Protein AF-A0A314ZIH0-F1 (afdb_monomer_lite)

Radius of gyration: 19.44 Å; chains: 1; bounding box: 49×49×34 Å

InterPro domains:
  IPR002110 Ankyrin repeat [PF00023] (35-57)
  IPR002110 Ankyrin repeat [PS50088] (34-66)
  IPR036770 Ankyrin repeat-containing domain superfamily [G3DSA:1.25.40.20] (1-82)
  IPR036770 Ankyrin repeat-containing domain superfamily [SSF48403] (3-63)

Sequence (87 aa):
MDNNILHIAAEFKHIDFFKQIPPQLSLFWATNNKGETPLHVADRVDCDEGVEFLINHEKKLRVDDEEKIIQGVARGLLYLHHDSCLK

Structure (mmCIF, N/CA/C/O backbone):
data_AF-A0A314ZIH0-F1
#
_entry.id   AF-A0A314ZIH0-F1
#
loop_
_atom_site.group_PDB
_atom_site.id
_atom_site.type_symbol
_atom_site.label_atom_id
_atom_site.label_alt_id
_atom_site.label_comp_id
_atom_site.label_asym_id
_atom_site.label_entity_id
_atom_site.label_seq_id
_atom_site.pdbx_PDB_ins_code
_atom_site.Cartn_x
_atom_site.Cartn_y
_atom_site.Cartn_z
_atom_site.occupancy
_atom_site.B_iso_or_equiv
_atom_site.auth_seq_id
_atom_site.auth_comp_id
_atom_site.auth_asym_id
_atom_site.auth_atom_id
_atom_site.pdbx_PDB_model_num
ATOM 1 N N . MET A 1 1 ? 2.907 3.443 -17.927 1.00 55.16 1 MET A N 1
ATOM 2 C CA . MET A 1 1 ? 3.595 4.059 -16.775 1.00 55.16 1 MET A CA 1
ATOM 3 C C . MET A 1 1 ? 4.139 2.886 -15.980 1.00 55.16 1 MET A C 1
ATOM 5 O O . MET A 1 1 ? 3.356 2.006 -15.639 1.00 55.16 1 MET A O 1
ATOM 9 N N . ASP A 1 2 ? 5.460 2.774 -15.841 1.00 83.19 2 ASP A N 1
ATOM 10 C CA . ASP A 1 2 ? 6.072 1.658 -15.105 1.00 83.19 2 ASP A CA 1
ATOM 11 C C . ASP A 1 2 ? 5.700 1.683 -13.615 1.00 83.19 2 ASP A C 1
ATOM 13 O O . ASP A 1 2 ? 4.978 2.574 -13.158 1.00 83.19 2 ASP A O 1
ATOM 17 N N . ASN A 1 3 ? 6.179 0.680 -12.874 1.00 90.88 3 ASN A N 1
ATOM 18 C CA . ASN A 1 3 ? 6.055 0.578 -11.423 1.00 90.88 3 ASN A CA 1
ATOM 19 C C . ASN A 1 3 ? 6.244 1.943 -10.754 1.00 90.88 3 ASN A C 1
ATOM 21 O O . ASN A 1 3 ? 7.307 2.561 -10.828 1.00 90.88 3 ASN A O 1
ATOM 25 N N . ASN A 1 4 ? 5.196 2.404 -10.077 1.00 94.81 4 ASN A N 1
ATOM 26 C CA . ASN A 1 4 ? 5.309 3.579 -9.232 1.00 94.81 4 ASN A CA 1
ATOM 27 C C . ASN A 1 4 ? 6.100 3.230 -7.954 1.00 94.81 4 ASN A C 1
ATOM 29 O O . ASN A 1 4 ? 6.335 2.057 -7.659 1.00 94.81 4 ASN A O 1
ATOM 33 N N . ILE A 1 5 ? 6.477 4.237 -7.164 1.00 95.44 5 ILE A N 1
ATOM 34 C CA . ILE A 1 5 ? 7.293 4.018 -5.959 1.00 95.44 5 ILE A CA 1
ATOM 35 C C . ILE A 1 5 ? 6.646 3.052 -4.945 1.00 95.44 5 ILE A C 1
ATOM 37 O O . ILE A 1 5 ? 7.365 2.330 -4.263 1.00 95.44 5 ILE A O 1
ATOM 41 N N . LEU A 1 6 ? 5.310 2.964 -4.886 1.00 96.31 6 LEU A N 1
ATOM 42 C CA . LEU A 1 6 ? 4.604 2.020 -4.013 1.00 96.31 6 LEU A CA 1
ATOM 43 C C . LEU A 1 6 ? 4.625 0.581 -4.540 1.00 96.31 6 LEU A C 1
ATOM 45 O O . LEU A 1 6 ? 4.639 -0.341 -3.733 1.00 96.31 6 LEU A O 1
ATOM 49 N N . HIS A 1 7 ? 4.694 0.362 -5.858 1.00 96.81 7 HIS A N 1
ATOM 50 C CA . HIS A 1 7 ? 4.943 -0.984 -6.395 1.00 96.81 7 HIS A CA 1
ATOM 51 C C . HIS A 1 7 ? 6.329 -1.469 -5.973 1.00 96.81 7 HIS A C 1
ATOM 53 O O . HIS A 1 7 ? 6.465 -2.594 -5.508 1.00 96.81 7 HIS A O 1
ATOM 59 N N . ILE A 1 8 ? 7.341 -0.602 -6.086 1.00 96.56 8 ILE A N 1
ATOM 60 C CA . ILE A 1 8 ? 8.714 -0.923 -5.676 1.00 96.56 8 ILE A CA 1
ATOM 61 C C . ILE A 1 8 ? 8.772 -1.177 -4.164 1.00 96.56 8 ILE A C 1
ATOM 63 O O . ILE A 1 8 ? 9.331 -2.176 -3.724 1.00 96.56 8 ILE A O 1
ATOM 67 N N . ALA A 1 9 ? 8.143 -0.321 -3.355 1.00 97.25 9 ALA A N 1
ATOM 68 C CA . ALA A 1 9 ? 8.092 -0.516 -1.910 1.00 97.25 9 ALA A CA 1
ATOM 69 C C . ALA A 1 9 ? 7.392 -1.831 -1.518 1.00 97.25 9 ALA A C 1
ATOM 71 O O . ALA A 1 9 ? 7.886 -2.525 -0.633 1.00 97.25 9 ALA A O 1
ATOM 72 N N . ALA A 1 10 ? 6.291 -2.200 -2.187 1.00 97.31 10 ALA A N 1
ATOM 73 C CA . ALA A 1 10 ? 5.615 -3.483 -1.979 1.00 97.31 10 ALA A CA 1
ATOM 74 C C . ALA A 1 10 ? 6.506 -4.674 -2.362 1.00 97.31 10 ALA A C 1
ATOM 76 O O . ALA A 1 10 ? 6.636 -5.615 -1.585 1.00 97.31 10 ALA A O 1
ATOM 77 N N . GLU A 1 11 ? 7.158 -4.612 -3.526 1.00 97.06 11 GLU A N 1
ATOM 78 C CA . GLU A 1 11 ? 8.025 -5.678 -4.047 1.00 97.06 11 GLU A CA 1
ATOM 79 C C . GLU A 1 11 ? 9.172 -6.016 -3.089 1.00 97.06 11 GLU A C 1
ATOM 81 O O . GLU A 1 11 ? 9.499 -7.184 -2.887 1.00 97.06 11 GLU A O 1
ATOM 86 N N . PHE A 1 12 ? 9.736 -4.993 -2.448 1.00 97.31 12 PHE A N 1
ATOM 87 C CA . PHE A 1 12 ? 10.822 -5.131 -1.482 1.00 97.31 12 PHE A CA 1
ATOM 88 C C . PHE A 1 12 ? 10.348 -5.134 -0.014 1.00 97.31 12 PHE A C 1
ATOM 90 O O . PHE A 1 12 ? 11.172 -5.048 0.892 1.00 97.31 12 PHE A O 1
ATOM 97 N N . LYS A 1 13 ? 9.036 -5.252 0.244 1.00 97.06 13 LYS A N 1
ATOM 98 C CA . LYS A 1 13 ? 8.429 -5.323 1.591 1.00 97.06 13 LYS A CA 1
ATOM 99 C C . LYS A 1 13 ? 8.742 -4.126 2.511 1.00 97.06 13 LYS A C 1
ATOM 101 O O . LYS A 1 13 ? 8.756 -4.253 3.731 1.00 97.06 13 LYS A O 1
ATOM 106 N N . HIS A 1 14 ? 8.953 -2.934 1.951 1.00 97.12 14 HIS A N 1
ATOM 107 C CA . HIS A 1 14 ? 9.184 -1.694 2.706 1.00 97.12 14 HIS A CA 1
ATOM 108 C C . HIS A 1 14 ? 7.864 -1.010 3.096 1.00 97.12 14 HIS A C 1
ATOM 110 O O . HIS A 1 14 ? 7.560 0.097 2.647 1.00 97.12 14 HIS A O 1
ATOM 116 N N . ILE A 1 15 ? 7.063 -1.657 3.944 1.00 95.06 15 ILE A N 1
ATOM 117 C CA . ILE A 1 15 ? 5.706 -1.184 4.277 1.00 95.06 15 ILE A CA 1
ATOM 118 C C . ILE A 1 15 ? 5.715 0.123 5.080 1.00 95.06 15 ILE A C 1
ATOM 120 O O . ILE A 1 15 ? 4.851 0.980 4.893 1.00 95.06 15 ILE A O 1
ATOM 124 N N . ASP A 1 16 ? 6.751 0.367 5.881 1.00 95.50 16 ASP A N 1
ATOM 125 C CA . ASP A 1 16 ? 6.922 1.637 6.598 1.00 95.50 16 ASP A CA 1
ATOM 126 C C . ASP A 1 16 ? 7.027 2.859 5.678 1.00 95.50 16 ASP A C 1
ATOM 128 O O . ASP A 1 16 ? 6.751 3.984 6.101 1.00 95.50 16 ASP A O 1
ATOM 132 N N . PHE A 1 17 ? 7.383 2.664 4.406 1.00 94.81 17 PHE A N 1
ATOM 133 C CA . PHE A 1 17 ? 7.367 3.745 3.430 1.00 94.81 17 PHE A CA 1
ATOM 134 C C . PHE A 1 17 ? 5.940 4.221 3.135 1.00 94.81 17 PHE A C 1
ATOM 136 O O . PHE A 1 17 ? 5.710 5.421 3.012 1.00 94.81 17 PHE A O 1
ATOM 143 N N . PHE A 1 18 ? 4.956 3.317 3.106 1.00 94.31 18 PHE A N 1
ATOM 144 C CA . PHE A 1 18 ? 3.559 3.664 2.830 1.00 94.31 18 PHE A CA 1
ATOM 145 C C . PHE A 1 18 ? 2.996 4.621 3.887 1.00 94.31 18 PHE A C 1
ATOM 147 O O . PHE A 1 18 ? 2.237 5.527 3.554 1.00 94.31 18 PHE A O 1
ATOM 154 N N . LYS A 1 19 ? 3.432 4.481 5.146 1.00 90.81 19 LYS A N 1
ATOM 155 C CA . LYS A 1 19 ? 3.040 5.347 6.272 1.00 90.81 19 LYS A CA 1
ATOM 156 C C . LYS A 1 19 ? 3.518 6.798 6.113 1.00 90.81 19 LYS A C 1
ATOM 158 O O . LYS A 1 19 ? 2.973 7.690 6.755 1.00 90.81 19 LYS A O 1
ATOM 163 N N . GLN A 1 20 ? 4.526 7.038 5.273 1.00 93.00 20 GLN A N 1
ATOM 164 C CA . GLN A 1 20 ? 5.078 8.370 4.999 1.00 93.00 20 GLN A CA 1
ATOM 165 C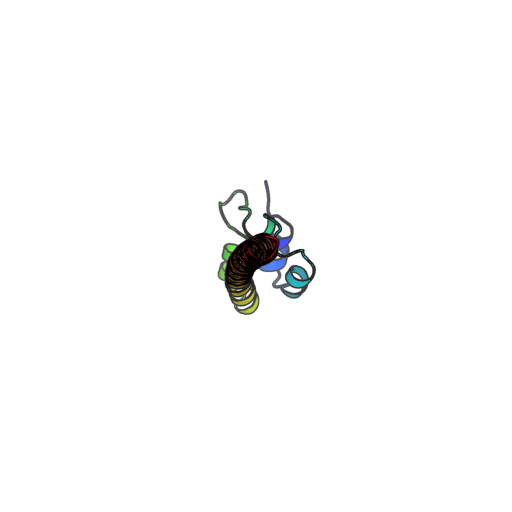 C . GLN A 1 20 ? 4.355 9.080 3.846 1.00 93.00 20 GLN A C 1
ATOM 167 O O . GLN A 1 20 ? 4.595 10.262 3.598 1.00 93.00 20 GLN A O 1
ATOM 172 N N . ILE A 1 21 ? 3.474 8.374 3.133 1.00 91.88 21 ILE A N 1
ATOM 173 C CA . ILE A 1 21 ? 2.774 8.889 1.960 1.00 91.88 21 ILE A CA 1
ATOM 174 C C . ILE A 1 21 ? 1.360 9.340 2.356 1.00 91.88 21 ILE A C 1
ATOM 176 O O . ILE A 1 21 ? 0.649 8.592 3.030 1.00 91.88 21 ILE A O 1
ATOM 180 N N . PRO A 1 22 ? 0.912 10.542 1.935 1.00 91.38 22 PRO A N 1
ATOM 181 C CA . PRO A 1 22 ? -0.447 10.999 2.205 1.00 91.38 22 PRO A CA 1
ATOM 182 C C . PRO A 1 22 ? -1.496 9.991 1.706 1.00 91.38 22 PRO A C 1
ATOM 184 O O . PRO A 1 22 ? -1.446 9.591 0.538 1.00 91.38 22 PRO A O 1
ATOM 187 N N . PRO A 1 23 ? -2.459 9.589 2.554 1.00 86.50 23 PRO A N 1
ATOM 188 C CA . PRO A 1 23 ? -3.277 8.411 2.293 1.00 86.50 23 PRO A CA 1
ATOM 189 C C . PRO A 1 23 ? -4.244 8.567 1.115 1.00 86.50 23 PRO A C 1
ATOM 191 O O . PRO A 1 23 ? -4.539 7.594 0.431 1.00 86.50 23 PRO A O 1
ATOM 194 N N . GLN A 1 24 ? -4.673 9.793 0.825 1.00 85.56 24 GLN A N 1
ATOM 195 C CA . GLN A 1 24 ? -5.572 10.139 -0.277 1.00 85.56 24 GLN A CA 1
ATOM 196 C C . GLN A 1 24 ? -4.908 10.179 -1.668 1.00 85.56 24 GLN A C 1
ATOM 198 O O . GLN A 1 24 ? -5.552 10.563 -2.646 1.00 85.56 24 GLN A O 1
ATOM 203 N N . LEU A 1 25 ? -3.618 9.850 -1.791 1.00 90.75 25 LEU A N 1
ATOM 204 C CA . LEU A 1 25 ? -2.957 9.867 -3.095 1.00 90.75 25 LEU A CA 1
ATOM 205 C C . LEU A 1 25 ? -3.425 8.706 -3.974 1.00 90.75 25 LEU A C 1
ATOM 207 O O . LEU A 1 25 ? -3.383 7.544 -3.579 1.00 90.75 25 LE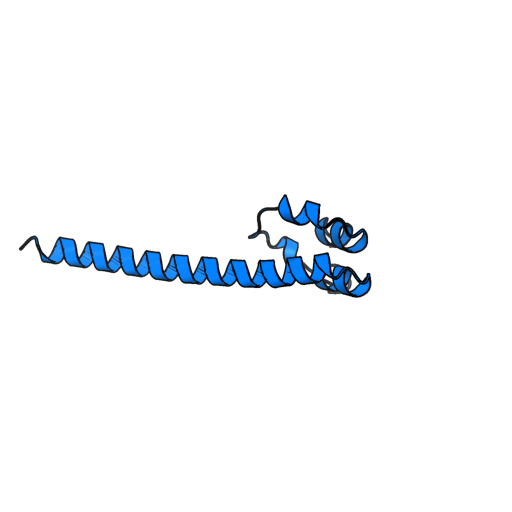U A O 1
ATOM 211 N N . SER A 1 26 ? -3.754 9.012 -5.231 1.00 90.62 26 SER A N 1
ATOM 212 C CA . SER A 1 26 ? -4.144 8.010 -6.237 1.00 90.62 26 SER A CA 1
ATOM 213 C C . SER A 1 26 ? -3.067 6.951 -6.497 1.00 90.62 26 SER A C 1
ATOM 215 O O . SER A 1 26 ? -3.354 5.889 -7.042 1.00 90.62 26 SER A O 1
ATOM 217 N N . LEU A 1 27 ? -1.829 7.219 -6.074 1.00 93.19 27 LEU A N 1
ATOM 218 C CA . LEU A 1 27 ? -0.678 6.330 -6.172 1.00 93.19 27 LEU A CA 1
ATOM 219 C C . LEU A 1 27 ? -0.922 4.943 -5.557 1.00 93.19 27 LEU A C 1
ATOM 221 O O . LEU A 1 27 ? -0.416 3.959 -6.095 1.00 93.19 27 LEU A O 1
ATOM 225 N N . PHE A 1 28 ? -1.701 4.869 -4.470 1.00 94.88 28 PHE A N 1
ATOM 226 C CA . PHE A 1 28 ? -2.051 3.613 -3.795 1.00 94.88 28 PHE A CA 1
ATOM 227 C C . PHE A 1 28 ? -2.823 2.653 -4.707 1.00 94.88 28 PHE A C 1
ATOM 229 O O . PHE A 1 28 ? -2.683 1.441 -4.572 1.00 94.88 28 PHE A O 1
ATOM 236 N N . TRP A 1 29 ? -3.575 3.194 -5.670 1.00 94.06 29 TRP A N 1
ATOM 237 C CA . TRP A 1 29 ? -4.481 2.443 -6.544 1.00 94.06 29 TRP A CA 1
ATOM 238 C C . TRP A 1 29 ? -4.109 2.519 -8.026 1.00 94.06 29 TRP A C 1
ATOM 240 O O . TRP A 1 29 ? -4.783 1.928 -8.866 1.00 94.06 29 TRP A O 1
ATOM 250 N N . ALA A 1 30 ? -3.036 3.235 -8.363 1.00 95.12 30 ALA A N 1
ATOM 251 C CA . ALA A 1 30 ? -2.536 3.310 -9.725 1.00 95.12 30 ALA A CA 1
ATOM 252 C C . ALA A 1 30 ? -2.013 1.941 -10.178 1.00 95.12 30 ALA A C 1
ATOM 254 O O . ALA A 1 30 ? -1.320 1.262 -9.421 1.00 95.12 30 ALA A O 1
ATOM 255 N N . THR A 1 31 ? -2.304 1.570 -11.423 1.00 96.31 31 THR A N 1
ATOM 256 C CA . THR A 1 31 ? -1.836 0.315 -12.016 1.00 96.31 31 THR A CA 1
ATOM 257 C C . THR A 1 31 ? -0.560 0.509 -12.835 1.00 96.31 31 THR A C 1
ATOM 259 O O . THR A 1 31 ? -0.436 1.502 -13.558 1.00 96.31 31 THR A O 1
ATOM 262 N N . ASN A 1 32 ? 0.364 -0.450 -12.777 1.00 95.50 32 ASN A N 1
ATOM 263 C CA . ASN A 1 32 ? 1.515 -0.526 -13.681 1.00 95.50 32 ASN A CA 1
ATOM 264 C C . ASN A 1 32 ? 1.110 -1.029 -15.089 1.00 95.50 32 ASN A C 1
ATOM 266 O O . ASN A 1 32 ? -0.060 -1.286 -15.380 1.00 95.50 32 ASN A O 1
ATOM 270 N N . ASN A 1 33 ? 2.093 -1.222 -15.977 1.00 95.12 33 ASN A N 1
ATOM 271 C CA . ASN A 1 33 ? 1.879 -1.730 -17.342 1.00 95.12 33 ASN A CA 1
ATOM 272 C C . ASN A 1 33 ? 1.301 -3.164 -17.412 1.00 95.12 33 ASN A C 1
ATOM 274 O O . ASN A 1 33 ? 0.837 -3.574 -18.473 1.00 95.12 33 ASN A O 1
ATOM 278 N N . LYS A 1 34 ? 1.327 -3.927 -16.313 1.00 94.44 34 LYS A N 1
ATOM 279 C CA . LYS A 1 34 ? 0.717 -5.262 -16.198 1.00 94.44 34 LYS A CA 1
ATOM 280 C C . LYS A 1 34 ? -0.704 -5.219 -15.625 1.00 94.44 34 LYS A C 1
ATOM 282 O O . LYS A 1 34 ? -1.319 -6.267 -15.471 1.00 94.44 34 LYS A O 1
ATOM 287 N N . GLY A 1 35 ? -1.222 -4.033 -15.302 1.00 95.62 35 GLY A N 1
ATOM 288 C CA . GLY A 1 35 ? -2.503 -3.889 -14.611 1.00 95.62 35 GLY A CA 1
ATOM 289 C C . GLY A 1 35 ? -2.433 -4.207 -13.113 1.00 95.62 35 GLY A C 1
ATOM 290 O O . GLY A 1 35 ? -3.471 -4.273 -12.464 1.00 95.62 35 GLY A O 1
ATOM 291 N N . GLU A 1 36 ? -1.236 -4.393 -12.550 1.00 96.88 36 GLU A N 1
ATOM 292 C CA . GLU A 1 36 ? -1.047 -4.636 -11.119 1.00 96.88 36 GLU A CA 1
ATOM 293 C C . GLU A 1 36 ? -1.092 -3.309 -10.363 1.00 96.88 36 GLU A C 1
ATOM 295 O O . GLU A 1 36 ? -0.553 -2.316 -10.836 1.00 96.88 36 GLU A O 1
ATOM 300 N N . THR A 1 37 ? -1.698 -3.309 -9.181 1.00 97.12 37 THR A N 1
ATOM 301 C CA . THR A 1 37 ? -1.600 -2.229 -8.183 1.00 97.12 37 THR A CA 1
ATOM 302 C C . THR A 1 37 ? -0.509 -2.580 -7.160 1.00 97.12 37 THR A C 1
ATOM 304 O O . THR A 1 37 ? -0.089 -3.741 -7.104 1.00 97.12 37 THR A O 1
ATOM 307 N N . PRO A 1 38 ? -0.094 -1.652 -6.274 1.00 97.44 38 PRO A N 1
ATOM 308 C CA . PRO A 1 38 ? 0.788 -1.986 -5.152 1.00 97.44 38 PRO A CA 1
ATOM 309 C C . PRO A 1 38 ? 0.295 -3.174 -4.308 1.00 97.44 38 PRO A C 1
ATOM 311 O O . PRO A 1 38 ? 1.110 -3.959 -3.835 1.00 97.44 38 PRO A O 1
ATOM 314 N N . LEU A 1 39 ? -1.028 -3.357 -4.184 1.00 97.81 39 LEU A N 1
ATOM 315 C CA . LEU A 1 39 ? -1.627 -4.501 -3.484 1.00 97.81 39 LEU A CA 1
ATOM 316 C C . LEU A 1 39 ? -1.352 -5.832 -4.194 1.00 97.81 39 LEU A C 1
ATOM 318 O O . LEU A 1 39 ? -0.947 -6.786 -3.541 1.00 97.81 39 LEU A O 1
ATOM 322 N N . HIS A 1 40 ? -1.515 -5.887 -5.519 1.00 98.06 40 HIS A N 1
ATOM 323 C CA . HIS A 1 40 ? -1.209 -7.093 -6.298 1.00 98.06 40 HIS A CA 1
ATOM 324 C C . HIS A 1 40 ? 0.265 -7.491 -6.159 1.00 98.06 40 HIS A C 1
ATOM 326 O O . HIS A 1 40 ? 0.589 -8.670 -6.051 1.00 98.06 40 HIS A O 1
ATOM 332 N N . VAL A 1 41 ? 1.164 -6.502 -6.141 1.00 97.81 41 VAL A N 1
ATOM 333 C CA . VAL A 1 41 ? 2.595 -6.756 -5.949 1.00 97.81 41 VAL A CA 1
ATOM 334 C C . VAL A 1 41 ? 2.880 -7.283 -4.543 1.00 97.81 41 VAL A C 1
ATOM 336 O O . VAL A 1 41 ? 3.658 -8.224 -4.426 1.00 97.81 41 VAL A O 1
ATOM 339 N N . ALA A 1 42 ? 2.253 -6.722 -3.503 1.00 98.00 42 ALA A N 1
ATOM 340 C CA . ALA A 1 42 ? 2.429 -7.170 -2.121 1.00 98.00 42 ALA A CA 1
ATOM 341 C C . ALA A 1 42 ? 1.949 -8.618 -1.912 1.00 98.00 42 ALA A C 1
ATOM 343 O O . ALA A 1 42 ? 2.651 -9.400 -1.274 1.00 98.00 42 ALA A O 1
ATOM 344 N N . ASP A 1 43 ? 0.804 -8.977 -2.500 1.00 98.19 43 ASP A N 1
ATOM 345 C CA . ASP A 1 43 ? 0.262 -10.342 -2.506 1.00 98.19 43 ASP A CA 1
ATOM 346 C C . ASP A 1 43 ? 1.210 -11.314 -3.226 1.00 98.19 43 ASP A C 1
ATOM 348 O O . ASP A 1 43 ? 1.630 -12.319 -2.664 1.00 98.19 43 ASP A O 1
ATOM 352 N N . ARG A 1 44 ? 1.676 -10.946 -4.428 1.00 97.50 44 ARG A N 1
ATOM 353 C CA . ARG A 1 44 ? 2.588 -11.767 -5.243 1.00 97.50 44 ARG A CA 1
ATOM 354 C C . ARG A 1 44 ? 3.914 -12.108 -4.553 1.00 97.50 44 ARG A C 1
ATOM 356 O O . ARG A 1 44 ? 4.531 -13.112 -4.905 1.00 97.50 44 ARG A O 1
ATOM 363 N N . VAL A 1 45 ? 4.407 -11.249 -3.661 1.00 97.38 45 VAL A N 1
ATOM 364 C CA . VAL A 1 45 ? 5.676 -11.463 -2.940 1.00 97.38 45 VAL A CA 1
ATOM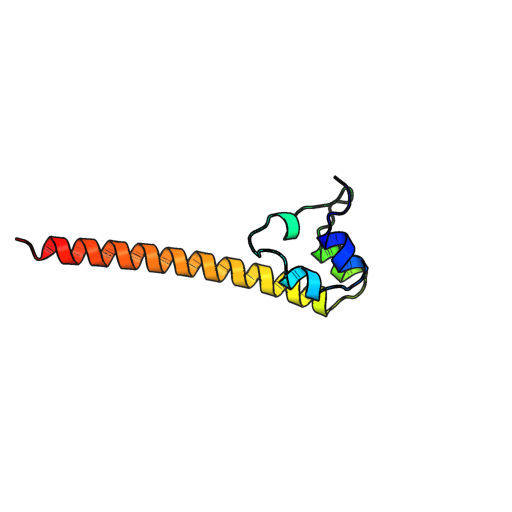 365 C C . VAL A 1 45 ? 5.476 -12.008 -1.522 1.00 97.38 45 VAL A C 1
ATOM 367 O O . VAL A 1 45 ? 6.431 -12.003 -0.739 1.00 97.38 45 VAL A O 1
ATOM 370 N N . ASP A 1 46 ? 4.264 -12.451 -1.176 1.00 97.56 46 ASP A N 1
ATOM 371 C CA . ASP A 1 46 ? 3.883 -12.936 0.156 1.00 97.56 46 ASP A CA 1
ATOM 372 C C . ASP A 1 46 ? 4.249 -11.917 1.253 1.00 97.56 46 ASP A C 1
ATOM 374 O O . ASP A 1 46 ? 5.030 -12.179 2.178 1.00 97.56 46 ASP A O 1
ATOM 378 N N . CYS A 1 47 ? 3.797 -10.673 1.086 1.00 96.94 47 CYS A N 1
ATOM 379 C CA . CYS A 1 47 ? 3.942 -9.618 2.083 1.00 96.94 47 CYS A CA 1
ATOM 380 C C . CYS A 1 47 ? 2.613 -9.391 2.807 1.00 96.94 47 CYS A C 1
ATOM 382 O O . CYS A 1 47 ? 1.899 -8.430 2.518 1.00 96.94 47 CYS A O 1
ATOM 384 N N . ASP A 1 48 ? 2.315 -10.254 3.780 1.00 97.31 48 ASP A N 1
ATOM 385 C CA . ASP A 1 48 ? 1.083 -10.189 4.579 1.00 97.31 48 ASP A CA 1
ATOM 386 C C . ASP A 1 48 ? 0.879 -8.811 5.220 1.00 97.31 48 ASP A C 1
ATOM 388 O O . ASP A 1 48 ? -0.208 -8.244 5.143 1.00 97.31 48 ASP A O 1
ATOM 392 N N . GLU A 1 49 ? 1.946 -8.223 5.777 1.00 97.00 49 GLU A N 1
ATOM 393 C CA . GLU A 1 49 ? 1.900 -6.880 6.368 1.00 97.00 49 GLU A CA 1
ATOM 394 C C . GLU A 1 49 ? 1.502 -5.815 5.334 1.00 97.00 49 GLU A C 1
ATOM 396 O O . GLU A 1 49 ? 0.724 -4.910 5.632 1.00 97.00 49 GLU A O 1
ATOM 401 N N . GLY A 1 50 ? 2.006 -5.920 4.102 1.00 96.19 50 GLY A N 1
ATOM 402 C CA . GLY A 1 50 ? 1.688 -4.985 3.027 1.00 96.19 50 GLY A CA 1
ATOM 403 C C . GLY A 1 50 ? 0.254 -5.128 2.533 1.00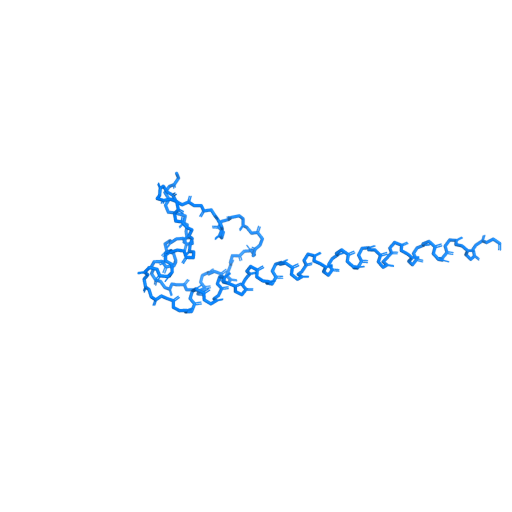 96.19 50 GLY A C 1
ATOM 404 O O . GLY A 1 50 ? -0.428 -4.124 2.318 1.00 96.19 50 GLY A O 1
ATOM 405 N N . VAL A 1 51 ? -0.216 -6.370 2.400 1.00 97.62 51 VAL A N 1
ATOM 406 C CA . VAL A 1 51 ? -1.605 -6.685 2.046 1.00 97.62 51 VAL A CA 1
ATOM 407 C C . VAL A 1 51 ? -2.556 -6.158 3.119 1.00 97.62 51 VAL A C 1
ATOM 409 O O . VAL A 1 51 ? -3.498 -5.427 2.805 1.00 97.62 51 VAL A O 1
ATOM 412 N N . GLU A 1 52 ? -2.286 -6.460 4.390 1.00 97.81 52 GLU A N 1
ATOM 413 C CA . GLU A 1 52 ? -3.085 -5.988 5.517 1.00 97.81 52 GLU A CA 1
ATOM 414 C C . GLU A 1 52 ? -3.102 -4.457 5.589 1.00 97.81 52 GLU A C 1
ATOM 416 O O . GLU A 1 52 ? -4.175 -3.855 5.712 1.00 97.81 52 GLU A O 1
ATOM 421 N N . PHE A 1 53 ? -1.936 -3.817 5.457 1.00 96.12 53 PHE A N 1
ATOM 422 C CA . PHE A 1 53 ? -1.820 -2.364 5.460 1.00 96.12 53 PHE A CA 1
ATOM 423 C C . PHE A 1 53 ? -2.704 -1.739 4.377 1.00 96.12 53 PHE A C 1
ATOM 425 O O . PHE A 1 53 ? -3.512 -0.861 4.676 1.00 96.12 53 PHE A O 1
ATOM 432 N N . LEU A 1 54 ? -2.595 -2.208 3.132 1.00 95.88 54 LEU A N 1
ATOM 433 C CA . LEU A 1 54 ? -3.325 -1.648 1.995 1.00 95.88 54 LEU A CA 1
ATOM 434 C C . LEU A 1 54 ? -4.840 -1.873 2.097 1.00 95.88 54 LEU A C 1
ATOM 436 O O . LEU A 1 54 ? -5.615 -0.964 1.802 1.00 95.88 54 LEU A O 1
ATOM 440 N N . ILE A 1 55 ? -5.283 -3.037 2.577 1.00 95.88 55 ILE A N 1
ATOM 441 C CA . ILE A 1 55 ? -6.711 -3.304 2.814 1.00 95.88 55 ILE A CA 1
ATOM 442 C C . ILE A 1 55 ? -7.263 -2.387 3.911 1.00 95.88 55 ILE A C 1
ATOM 444 O O . ILE A 1 55 ? -8.349 -1.817 3.766 1.00 95.88 55 ILE A O 1
ATOM 448 N N . ASN A 1 56 ? -6.537 -2.239 5.019 1.00 94.94 56 ASN A N 1
ATOM 449 C CA . ASN A 1 56 ? -6.967 -1.394 6.131 1.00 94.94 56 ASN A CA 1
ATOM 450 C C . ASN A 1 56 ? -6.947 0.094 5.760 1.00 94.94 56 ASN A C 1
ATOM 452 O O . ASN A 1 56 ? -7.819 0.849 6.194 1.00 94.94 56 ASN A O 1
ATOM 456 N N . HIS A 1 57 ? -6.003 0.502 4.914 1.00 93.19 57 HIS A N 1
ATOM 457 C CA . HIS A 1 57 ? -5.910 1.850 4.365 1.00 93.19 57 HIS A CA 1
ATOM 458 C C . HIS A 1 57 ? -7.158 2.241 3.570 1.00 93.19 57 HIS A C 1
ATOM 460 O O . HIS A 1 57 ? -7.766 3.272 3.852 1.00 93.19 57 HIS A O 1
ATOM 466 N N . GLU A 1 58 ? -7.594 1.388 2.639 1.00 90.69 58 GLU A N 1
ATOM 467 C CA . GLU A 1 58 ? -8.817 1.606 1.851 1.00 90.69 58 GLU A CA 1
ATOM 468 C C . GLU A 1 58 ? -10.063 1.693 2.741 1.00 90.69 58 GLU A C 1
ATOM 470 O O . GLU A 1 58 ? -10.891 2.591 2.586 1.00 90.69 58 GLU A O 1
ATOM 475 N N . LYS A 1 59 ? -10.192 0.790 3.722 1.00 90.69 59 LYS A N 1
ATOM 476 C CA . LYS A 1 59 ? -11.318 0.814 4.671 1.00 90.69 59 LYS A CA 1
ATOM 477 C C . LYS A 1 59 ? -11.372 2.124 5.454 1.00 90.69 59 LYS A C 1
ATOM 479 O O . LYS A 1 59 ? -12.453 2.680 5.630 1.00 90.69 59 LYS A O 1
ATOM 484 N N . LYS A 1 60 ? -10.221 2.620 5.914 1.00 88.31 60 LYS A N 1
ATOM 485 C CA . LYS A 1 60 ? -10.138 3.859 6.693 1.00 88.31 60 LYS A CA 1
ATOM 486 C C . LYS A 1 60 ? -10.546 5.082 5.875 1.00 88.31 60 LYS A C 1
ATOM 488 O O . LYS A 1 60 ? -11.307 5.904 6.374 1.00 88.31 60 LYS A O 1
ATOM 493 N N . LEU A 1 61 ? -10.101 5.170 4.620 1.00 85.31 61 LEU A N 1
ATOM 494 C CA . LEU A 1 61 ? -10.480 6.270 3.728 1.00 85.31 61 LEU A CA 1
ATOM 495 C C . LEU A 1 61 ? -12.001 6.370 3.547 1.00 85.31 61 LEU A C 1
ATOM 497 O O . LEU A 1 61 ? -12.546 7.469 3.588 1.00 85.31 61 LEU A O 1
ATOM 501 N N . ARG A 1 62 ? -12.699 5.233 3.431 1.00 80.81 62 ARG A N 1
ATOM 502 C CA . ARG A 1 62 ? -14.168 5.213 3.315 1.00 80.81 62 ARG A CA 1
ATOM 503 C C . ARG A 1 62 ? -14.871 5.744 4.564 1.00 80.81 62 ARG A C 1
ATOM 505 O O . ARG A 1 62 ? -15.807 6.527 4.442 1.00 80.81 62 ARG A O 1
ATOM 512 N N . VAL A 1 63 ? -14.403 5.349 5.750 1.00 79.38 63 VAL A N 1
ATOM 513 C CA . VAL A 1 63 ? -14.971 5.815 7.028 1.00 79.38 63 VAL A CA 1
ATOM 514 C C . VAL A 1 63 ? -14.764 7.322 7.205 1.00 79.38 63 VAL A C 1
ATOM 516 O O . VAL A 1 63 ? -15.686 8.025 7.615 1.00 79.38 63 VAL A O 1
ATOM 519 N N . ASP A 1 64 ? -13.582 7.836 6.852 1.00 74.94 64 ASP A N 1
ATOM 520 C CA . ASP A 1 64 ? -13.2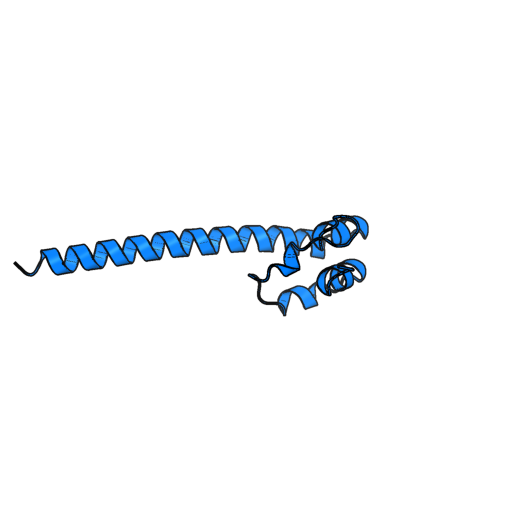81 9.269 6.954 1.00 74.94 64 ASP A CA 1
ATOM 521 C C . ASP A 1 64 ? -14.177 10.116 6.032 1.00 74.94 64 ASP A C 1
ATOM 523 O O . ASP A 1 64 ? -14.504 11.259 6.362 1.00 74.94 64 ASP A O 1
ATOM 527 N N . ASP A 1 65 ? -14.582 9.585 4.877 1.00 78.69 65 ASP A N 1
ATOM 528 C CA . ASP A 1 65 ? -15.484 10.281 3.959 1.00 78.69 65 ASP A CA 1
ATOM 529 C C . ASP A 1 65 ? -16.937 10.277 4.455 1.00 78.69 65 ASP A C 1
ATOM 531 O O . ASP A 1 65 ? -17.600 11.316 4.403 1.00 78.69 65 ASP A O 1
ATOM 535 N N . GLU A 1 66 ? -17.414 9.164 5.018 1.00 77.19 66 GLU A N 1
ATOM 536 C CA . GLU A 1 66 ? -18.737 9.088 5.654 1.00 77.19 66 GLU A CA 1
ATOM 537 C C . GLU A 1 66 ? -18.857 10.050 6.848 1.00 77.19 66 GLU A C 1
ATOM 539 O O . GLU A 1 66 ? -19.826 10.808 6.945 1.00 77.19 66 GLU A O 1
ATOM 544 N N . GLU A 1 67 ? -17.846 10.096 7.717 1.00 80.69 67 GLU A N 1
ATOM 545 C CA . GLU A 1 67 ? -17.833 10.981 8.886 1.00 80.69 67 GLU A CA 1
ATOM 546 C C . GLU A 1 67 ? -17.871 12.463 8.480 1.00 80.69 67 GLU A C 1
ATOM 548 O O . GLU A 1 67 ? -18.630 13.256 9.044 1.00 80.69 67 GLU A O 1
ATOM 553 N N . LYS A 1 68 ? -17.113 12.858 7.447 1.00 79.25 68 LYS A N 1
ATOM 554 C CA . LYS A 1 68 ? -17.153 14.235 6.920 1.00 79.25 68 LYS A CA 1
ATOM 555 C C . LYS A 1 68 ? -18.538 14.605 6.394 1.00 79.25 68 LYS A C 1
ATOM 557 O O . LYS A 1 68 ? -18.977 15.738 6.602 1.00 79.25 68 LYS A O 1
ATOM 562 N N . ILE A 1 69 ? -19.222 13.675 5.724 1.00 85.38 69 ILE A N 1
ATOM 563 C CA . ILE A 1 69 ? -20.589 13.889 5.233 1.00 85.38 69 ILE A CA 1
ATOM 564 C C . ILE A 1 69 ? -21.530 14.128 6.416 1.00 85.38 69 ILE A C 1
ATOM 566 O O . ILE A 1 69 ? -22.254 15.126 6.427 1.00 85.38 69 ILE A O 1
ATOM 570 N N . ILE A 1 70 ? -21.482 13.267 7.437 1.00 85.56 70 ILE A N 1
ATOM 571 C CA . ILE A 1 70 ? -22.327 13.381 8.633 1.00 85.56 70 ILE A CA 1
ATOM 572 C C . ILE A 1 70 ? -22.077 14.713 9.347 1.00 85.56 70 ILE A C 1
ATOM 574 O O . ILE A 1 70 ? -23.027 15.437 9.652 1.00 85.56 70 ILE A O 1
ATOM 578 N N . GLN A 1 71 ? -20.813 15.092 9.556 1.00 82.31 71 GLN A N 1
ATOM 579 C CA . GLN A 1 71 ? -20.459 16.367 10.183 1.00 82.31 71 GLN A CA 1
ATOM 580 C C . GLN A 1 71 ? -20.927 17.572 9.363 1.00 82.31 71 GLN A C 1
ATOM 582 O O . GLN A 1 71 ? -21.405 18.556 9.934 1.00 82.31 71 GLN A O 1
ATOM 587 N N . GLY A 1 72 ? -20.810 17.512 8.034 1.00 85.88 72 GLY A N 1
ATOM 588 C CA . GLY A 1 72 ? -21.304 18.554 7.137 1.00 85.88 72 GLY A CA 1
ATOM 589 C C . GLY A 1 72 ? -22.816 18.747 7.258 1.00 85.88 72 GLY A C 1
ATOM 590 O O . GLY A 1 72 ? -23.282 19.874 7.443 1.00 85.88 72 GLY A O 1
ATOM 591 N N . VAL A 1 73 ? -23.576 17.648 7.240 1.00 88.31 73 VAL A N 1
ATOM 592 C CA . VAL A 1 73 ? -25.036 17.665 7.418 1.00 88.31 73 VAL A CA 1
ATOM 593 C C . VAL A 1 73 ? -25.417 18.188 8.808 1.00 88.31 73 VAL A C 1
ATOM 595 O O . VAL A 1 73 ? -26.256 19.083 8.913 1.00 88.31 73 VAL A O 1
ATOM 598 N N . ALA A 1 74 ? -24.774 17.698 9.873 1.00 88.94 74 ALA A N 1
ATOM 599 C CA . ALA A 1 74 ? -25.048 18.120 11.247 1.00 88.94 74 ALA A CA 1
ATOM 600 C C . ALA A 1 74 ? -24.801 19.625 11.458 1.00 88.94 74 ALA A C 1
ATOM 602 O O . ALA A 1 74 ? -25.632 20.313 12.055 1.00 88.94 74 ALA A O 1
ATOM 603 N N . ARG A 1 75 ? -23.696 20.161 10.918 1.00 88.62 75 ARG A N 1
ATOM 604 C CA . ARG A 1 75 ? -23.407 21.605 10.941 1.00 88.62 75 ARG A CA 1
ATOM 605 C C . ARG A 1 75 ? -24.473 22.402 10.193 1.00 88.62 75 ARG A C 1
ATOM 607 O O . ARG A 1 75 ? -24.946 23.403 10.722 1.00 88.62 75 ARG A O 1
ATOM 614 N N . GLY A 1 76 ? -24.879 21.950 9.004 1.00 86.69 76 GLY A N 1
ATOM 615 C CA . GLY A 1 76 ? -25.940 22.591 8.223 1.00 86.69 76 GLY A CA 1
ATOM 616 C C . GLY A 1 76 ? -27.268 22.680 8.983 1.00 86.69 76 GLY A C 1
ATOM 617 O O . GLY A 1 76 ? -27.873 23.748 9.045 1.00 86.69 76 GLY A O 1
ATOM 618 N N . LEU A 1 77 ? -27.689 21.586 9.626 1.00 87.12 77 LEU A N 1
ATOM 619 C CA . LEU A 1 77 ? -28.910 21.556 10.440 1.00 87.12 77 LEU A CA 1
ATOM 620 C C . LEU A 1 77 ? -28.828 22.487 11.659 1.00 87.12 77 LEU A C 1
ATOM 622 O O . LEU A 1 77 ? -29.806 23.165 11.970 1.00 87.12 77 LEU A O 1
ATOM 626 N N . LEU A 1 78 ? -27.671 22.564 12.326 1.00 81.12 78 LEU A N 1
ATOM 627 C CA . LEU A 1 78 ? -27.470 23.465 13.465 1.00 81.12 78 LEU A CA 1
ATOM 628 C C . LEU A 1 78 ? -27.599 24.945 13.067 1.00 81.12 78 LEU A C 1
ATOM 630 O O . LEU A 1 78 ? -28.231 25.709 13.797 1.00 81.12 78 LEU A O 1
ATOM 634 N N . TYR A 1 79 ? -27.052 25.343 11.911 1.00 78.62 79 TYR A N 1
ATOM 635 C CA . TYR A 1 79 ? -27.214 26.707 11.386 1.00 78.62 79 TYR A CA 1
ATOM 636 C C . TYR A 1 79 ? -28.685 27.044 11.121 1.00 78.62 79 TYR A C 1
ATOM 638 O O . TYR A 1 79 ? -29.170 28.079 11.574 1.00 78.62 79 TYR A O 1
ATOM 646 N N . LEU A 1 80 ? -29.423 26.135 10.476 1.00 78.38 80 LEU A N 1
ATOM 647 C CA . LEU A 1 80 ? -30.854 26.319 10.203 1.00 78.38 80 LEU A CA 1
ATOM 648 C C . LEU A 1 80 ? -31.690 26.450 11.486 1.00 78.38 80 LEU A C 1
ATOM 650 O O . LEU A 1 80 ? -32.681 27.187 11.523 1.00 78.38 80 LEU A O 1
ATOM 654 N N . HIS A 1 81 ? -31.293 25.750 12.549 1.00 67.94 81 HIS A N 1
ATOM 655 C CA . HIS A 1 81 ? -31.974 25.818 13.838 1.00 67.94 81 HIS A CA 1
ATOM 656 C C . HIS A 1 81 ? -31.709 27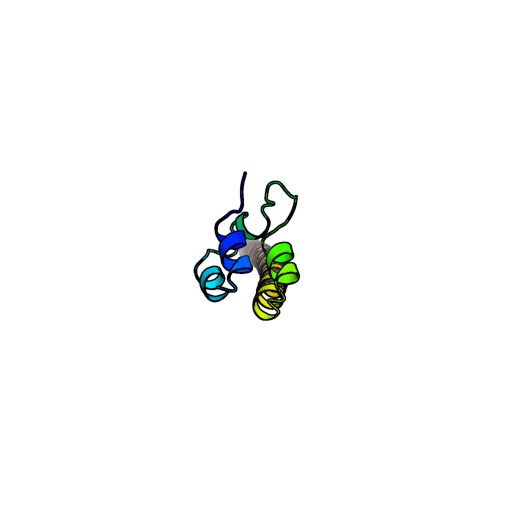.140 14.575 1.00 67.94 81 HIS A C 1
ATOM 658 O O . HIS A 1 81 ? -32.608 27.646 15.248 1.00 67.94 81 HIS A O 1
ATOM 664 N N . HIS A 1 82 ? -30.510 27.717 14.431 1.00 59.34 82 HIS A N 1
ATOM 665 C CA . HIS A 1 82 ? -30.168 29.018 15.016 1.00 59.34 82 HIS A CA 1
ATOM 666 C C . HIS A 1 82 ? -30.902 30.174 14.315 1.00 59.34 82 HIS A C 1
ATOM 668 O O . HIS A 1 82 ? -31.467 31.029 14.995 1.00 59.34 82 HIS A O 1
ATOM 674 N N . ASP A 1 83 ? -30.993 30.155 12.979 1.00 60.41 83 ASP A N 1
ATOM 675 C CA . ASP A 1 83 ? -31.739 31.167 12.207 1.00 60.41 83 ASP A CA 1
ATOM 676 C C . ASP A 1 83 ? -33.255 31.104 12.449 1.00 60.41 83 ASP A C 1
ATOM 678 O O . ASP A 1 83 ? -33.960 32.110 12.363 1.00 60.41 83 ASP A O 1
ATOM 682 N N . SER A 1 84 ? -33.778 29.931 12.814 1.00 60.56 84 SER A N 1
ATOM 683 C CA . SER A 1 84 ? -35.198 29.762 13.145 1.00 60.56 84 SER A CA 1
ATOM 684 C C . SER A 1 84 ? -35.595 30.397 14.484 1.00 60.56 84 SER A C 1
ATOM 686 O O . SER A 1 84 ? -36.781 30.640 14.699 1.00 60.56 84 SER A O 1
ATOM 688 N N . CYS A 1 85 ? -34.632 30.693 15.366 1.00 58.44 85 CYS A N 1
ATOM 689 C CA . CYS A 1 85 ? -34.876 31.313 16.672 1.00 58.44 85 CYS A CA 1
ATOM 690 C C . CYS A 1 85 ? -34.795 32.856 16.645 1.00 58.44 85 CYS A C 1
ATOM 692 O O . CYS A 1 85 ? -35.003 33.490 17.675 1.00 58.44 85 CYS A O 1
ATOM 694 N N . LEU A 1 86 ? -34.498 33.458 15.484 1.00 54.75 86 LEU A N 1
ATOM 695 C CA . LEU A 1 86 ? -34.344 34.908 15.273 1.00 54.75 86 LEU A CA 1
ATOM 696 C C . LEU A 1 86 ? -35.635 35.622 14.803 1.00 54.75 86 LEU A C 1
ATOM 698 O O . LEU A 1 86 ? -35.553 36.691 14.199 1.00 54.75 86 LEU A O 1
ATOM 702 N N . LYS A 1 87 ? -36.824 35.060 15.057 1.00 48.69 87 LYS A N 1
ATOM 703 C CA . LYS A 1 87 ? -38.120 35.694 14.735 1.00 48.69 87 LYS A CA 1
ATOM 704 C C . LYS A 1 87 ? -38.830 36.221 15.972 1.00 48.69 87 LYS A C 1
ATOM 706 O O . LYS A 1 87 ? -38.862 35.480 16.977 1.00 48.69 87 LYS A O 1
#

Foldseek 3Di:
DADDPLLVCLLVLVQVVVVVDDLPDCLQVDAHPVRDGSLNSNVVNVNPVNVVSSVVSVVVVVVVVVVVVVVVVVVVVVVVVVVVVVD

Organism: NCBI:txid2094558

pLDDT: mean 88.65, std 11.54, range [48.69, 98.19]

Secondary structure (DSSP, 8-state):
----HHHHHHHTT-HHHHTTS-TT-GGGT---TTS--HHHHHHHTT-HHHHHHHHHHHHHHHHHHHHHHHHHHHHHHHHHHHHTT--